Protein AF-A0A939W394-F1 (afdb_monomer_lite)

Sequence (115 aa):
MYYIEIEDLVANALIELLERFEKKTISFQTLSRYGDIVVEHLVRNNKEVVAMYTRDKTDKFFKDYTGFFDVDDEGITLREGITVKQLKDKFRYSIAFDVFLAFISEEAVNILKAA

Secondary structure (DSSP, 8-state):
-EEEEHHHHHHHHHHHHHHHH---EEEHHHHHHHHHHHHHHHHHTT--EEEE--HHHHHHHHHHTTTTEEE-SSEEEEPTT--HHHHIIIIISS--HHHHHHHT-HHHHHHGGG-

pLDDT: mean 89.16, std 6.71, range [66.88, 96.31]

Radius of gyration: 13.06 Å; chains: 1; bounding box: 33×28×33 Å

Structure (mmCIF, N/CA/C/O backbone):
data_AF-A0A939W394-F1
#
_entry.id   AF-A0A939W394-F1
#
loop_
_atom_site.group_PDB
_atom_site.id
_atom_site.type_symbol
_atom_site.label_atom_id
_atom_site.label_alt_id
_atom_site.label_comp_id
_atom_site.label_asym_id
_atom_site.label_entity_id
_atom_site.label_seq_id
_atom_site.pdbx_PDB_ins_code
_atom_site.Cartn_x
_atom_site.Cartn_y
_atom_site.Cartn_z
_atom_site.occupancy
_atom_site.B_iso_or_equiv
_atom_site.auth_seq_id
_atom_site.auth_comp_id
_atom_site.auth_asym_id
_atom_site.auth_atom_id
_atom_site.pdbx_PDB_model_num
ATOM 1 N N . MET A 1 1 ? 6.074 -4.409 -19.125 1.00 84.81 1 MET A N 1
ATOM 2 C CA . MET A 1 1 ? 5.448 -3.187 -18.595 1.00 84.81 1 MET A CA 1
ATOM 3 C C . MET A 1 1 ? 4.438 -3.564 -17.525 1.00 84.81 1 MET A C 1
ATOM 5 O O . MET A 1 1 ? 3.612 -4.435 -17.773 1.00 84.81 1 MET A O 1
ATOM 9 N N . TYR A 1 2 ? 4.540 -2.949 -16.352 1.00 90.12 2 TYR A N 1
ATOM 10 C CA . TYR A 1 2 ? 3.617 -3.100 -15.233 1.00 90.12 2 TYR A CA 1
ATOM 11 C C . TYR A 1 2 ? 2.777 -1.836 -15.073 1.00 90.12 2 TYR A C 1
ATOM 13 O O . TYR A 1 2 ? 3.274 -0.728 -15.267 1.00 90.12 2 TYR A O 1
ATOM 21 N N . TYR A 1 3 ? 1.519 -2.010 -14.690 1.00 88.62 3 TYR A N 1
ATOM 22 C CA . TYR A 1 3 ? 0.637 -0.918 -14.303 1.00 88.62 3 TYR A CA 1
ATOM 23 C C . TYR A 1 3 ? 0.362 -1.079 -12.821 1.00 88.62 3 TYR A C 1
ATOM 25 O O . TYR A 1 3 ? -0.000 -2.172 -12.394 1.00 88.62 3 TYR A O 1
ATOM 33 N N . ILE A 1 4 ? 0.588 -0.019 -12.056 1.00 88.94 4 ILE A N 1
ATOM 34 C CA . ILE A 1 4 ? 0.230 0.001 -10.642 1.00 88.94 4 ILE A CA 1
ATOM 35 C C . ILE A 1 4 ? -0.931 0.965 -10.496 1.00 88.94 4 ILE A C 1
ATOM 37 O O . ILE A 1 4 ? -0.836 2.130 -10.900 1.00 88.94 4 ILE A O 1
ATOM 41 N N . GLU A 1 5 ? -2.032 0.469 -9.947 1.00 89.19 5 GLU A N 1
ATOM 42 C CA . GLU A 1 5 ? -3.221 1.261 -9.678 1.00 89.19 5 GLU A CA 1
ATOM 43 C C . GLU A 1 5 ? -3.307 1.639 -8.199 1.00 89.19 5 GLU A C 1
ATOM 45 O O . GLU A 1 5 ? -2.575 1.134 -7.344 1.00 89.19 5 GLU A O 1
ATOM 50 N N . ILE A 1 6 ? -4.192 2.586 -7.887 1.00 88.19 6 ILE A N 1
ATOM 51 C CA . ILE A 1 6 ? -4.336 3.095 -6.519 1.00 88.19 6 ILE A CA 1
ATOM 52 C C . ILE A 1 6 ? -4.786 1.984 -5.563 1.00 88.19 6 ILE A C 1
ATOM 54 O O . ILE A 1 6 ? -4.387 1.971 -4.402 1.00 88.19 6 ILE A O 1
ATOM 58 N N . GLU A 1 7 ? -5.546 1.016 -6.075 1.00 88.81 7 GLU A N 1
ATOM 59 C CA . GLU A 1 7 ? -6.029 -0.140 -5.321 1.00 88.81 7 GLU A CA 1
ATOM 60 C C . GLU A 1 7 ? -4.863 -1.010 -4.848 1.00 88.81 7 GLU A C 1
ATOM 62 O O . GLU A 1 7 ? -4.794 -1.360 -3.669 1.00 88.81 7 GLU A O 1
ATOM 67 N N . ASP A 1 8 ? -3.907 -1.286 -5.744 1.00 90.25 8 ASP A N 1
ATOM 68 C CA . ASP A 1 8 ? -2.692 -2.032 -5.419 1.00 90.25 8 ASP A CA 1
ATOM 69 C C . ASP A 1 8 ? -1.894 -1.298 -4.344 1.00 90.25 8 ASP A C 1
ATOM 71 O O . ASP A 1 8 ? -1.452 -1.902 -3.367 1.00 90.25 8 ASP A O 1
ATOM 75 N N . LEU A 1 9 ? -1.734 0.017 -4.504 1.00 91.94 9 LEU A N 1
ATOM 76 C CA . LEU A 1 9 ? -0.943 0.834 -3.597 1.00 91.94 9 LEU A CA 1
ATOM 77 C C . LEU A 1 9 ? -1.540 0.862 -2.183 1.00 91.94 9 LEU A C 1
ATOM 79 O O . LEU A 1 9 ? -0.844 0.569 -1.210 1.00 91.94 9 LEU A O 1
ATOM 83 N N . VAL A 1 10 ? -2.832 1.177 -2.073 1.00 92.25 10 VAL A N 1
ATOM 84 C CA . VAL A 1 10 ? -3.545 1.288 -0.794 1.00 92.25 10 VAL A CA 1
ATOM 85 C C . VAL A 1 10 ? -3.627 -0.062 -0.095 1.00 92.25 10 VAL A C 1
ATOM 87 O O . VAL A 1 10 ? -3.283 -0.167 1.084 1.00 92.25 10 VAL A O 1
ATOM 90 N N . ALA A 1 11 ? -4.043 -1.109 -0.812 1.00 92.69 11 ALA A N 1
ATOM 91 C CA . ALA A 1 11 ? -4.212 -2.425 -0.216 1.00 92.69 11 ALA A CA 1
ATOM 92 C C . ALA A 1 11 ? -2.882 -2.989 0.286 1.00 92.69 11 ALA A C 1
ATOM 94 O O . ALA A 1 11 ? -2.815 -3.490 1.408 1.00 92.69 11 ALA A O 1
ATOM 95 N N . ASN A 1 12 ? -1.810 -2.885 -0.507 1.00 94.81 12 ASN A N 1
ATOM 96 C CA . ASN A 1 12 ? -0.513 -3.405 -0.090 1.00 94.81 12 ASN A CA 1
ATOM 97 C C . ASN A 1 12 ? 0.080 -2.610 1.075 1.00 94.81 12 ASN A C 1
ATOM 99 O O . ASN A 1 12 ? 0.577 -3.236 2.009 1.00 94.81 12 ASN A O 1
ATOM 103 N N . ALA A 1 13 ? -0.047 -1.280 1.078 1.00 95.31 13 ALA A N 1
ATOM 104 C CA . ALA A 1 13 ? 0.404 -0.455 2.195 1.00 95.31 13 ALA A CA 1
ATOM 105 C C . ALA A 1 13 ? -0.310 -0.828 3.505 1.00 95.31 13 ALA A C 1
ATOM 107 O O . ALA A 1 13 ? 0.335 -1.031 4.533 1.00 95.31 13 ALA A O 1
ATOM 108 N N . LEU A 1 14 ? -1.638 -0.970 3.463 1.00 94.50 14 LEU A N 1
ATOM 109 C CA . LEU A 1 14 ? -2.447 -1.289 4.639 1.00 94.50 14 LEU A CA 1
ATOM 110 C C . LEU A 1 14 ? -2.256 -2.732 5.125 1.00 94.50 14 LEU A C 1
ATOM 112 O O . LEU A 1 14 ? -2.281 -2.967 6.332 1.00 94.50 14 LEU A O 1
ATOM 116 N N . ILE A 1 15 ? -2.003 -3.691 4.226 1.00 94.62 15 ILE A N 1
ATOM 117 C CA . ILE A 1 15 ? -1.607 -5.051 4.624 1.00 94.62 15 ILE A CA 1
ATOM 118 C C . ILE A 1 15 ? -0.292 -5.012 5.412 1.00 94.62 15 ILE A C 1
ATOM 120 O O . ILE A 1 15 ? -0.225 -5.581 6.500 1.00 94.62 15 ILE A O 1
ATOM 124 N N . GLU A 1 16 ? 0.740 -4.337 4.898 1.00 95.88 16 GLU A N 1
ATOM 125 C CA . GLU A 1 16 ? 2.040 -4.285 5.579 1.00 95.88 16 GLU A CA 1
ATOM 126 C C . GLU A 1 16 ? 1.968 -3.498 6.898 1.00 95.88 16 GLU A C 1
ATOM 128 O O . GLU A 1 16 ? 2.594 -3.898 7.882 1.00 95.88 16 GLU A O 1
ATOM 133 N N . LEU A 1 17 ? 1.170 -2.425 6.955 1.00 94.56 17 LEU A N 1
ATOM 134 C CA . LEU A 1 17 ? 0.909 -1.679 8.191 1.00 94.56 17 LEU A CA 1
ATOM 135 C C . LEU A 1 17 ? 0.265 -2.544 9.268 1.00 94.56 17 LEU A C 1
ATOM 137 O O . LEU A 1 17 ? 0.707 -2.522 10.420 1.00 94.56 17 LEU A O 1
ATOM 141 N N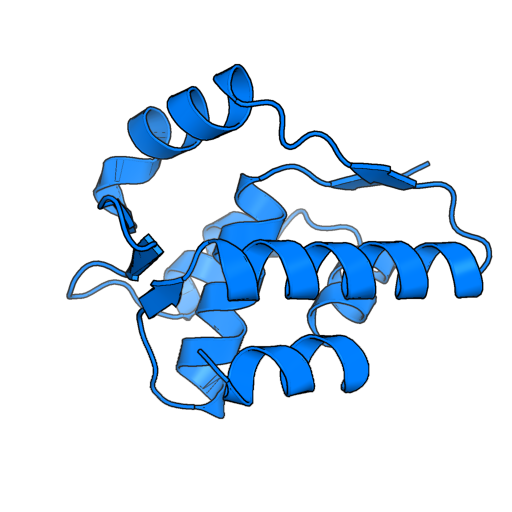 . LEU A 1 18 ? -0.740 -3.328 8.886 1.00 92.69 18 LEU A N 1
ATOM 142 C CA . LEU A 1 18 ? -1.467 -4.172 9.818 1.00 92.69 18 LEU A CA 1
ATOM 143 C C . LEU A 1 18 ? -0.616 -5.356 10.295 1.00 92.69 18 LEU A C 1
ATOM 145 O O . LEU A 1 18 ? -0.621 -5.656 11.484 1.00 92.69 18 LEU A O 1
ATOM 149 N N . GLU A 1 19 ? 0.139 -6.006 9.402 1.00 93.00 19 GLU A N 1
ATOM 150 C CA . GLU A 1 19 ? 0.955 -7.180 9.752 1.00 93.00 19 GLU A CA 1
ATOM 151 C C . GLU A 1 19 ? 2.207 -6.846 10.567 1.00 93.00 19 GLU A C 1
ATOM 153 O O . GLU A 1 19 ? 2.636 -7.665 11.378 1.00 93.00 19 GLU A O 1
ATOM 158 N N . ARG A 1 20 ? 2.826 -5.682 10.337 1.00 93.62 20 ARG A N 1
ATOM 159 C CA . ARG A 1 20 ? 4.146 -5.367 10.914 1.00 93.62 20 ARG A CA 1
ATOM 160 C C . ARG A 1 20 ? 4.116 -4.323 12.012 1.00 93.62 20 ARG A C 1
ATOM 162 O O . ARG A 1 20 ? 5.023 -4.297 12.840 1.00 93.62 20 ARG A O 1
ATOM 169 N N . PHE A 1 21 ? 3.128 -3.437 11.981 1.00 92.38 21 PHE A N 1
ATOM 170 C CA . PHE A 1 21 ? 3.077 -2.273 12.860 1.00 92.38 21 PHE A CA 1
ATOM 171 C C . PHE A 1 21 ? 1.764 -2.179 13.640 1.00 92.38 21 PHE A C 1
ATOM 173 O O . PHE A 1 21 ? 1.609 -1.240 14.413 1.00 92.38 21 PHE A O 1
ATOM 180 N N . GLU A 1 22 ? 0.833 -3.120 13.435 1.00 90.69 22 GLU A N 1
ATOM 181 C CA . GLU A 1 22 ? -0.514 -3.127 14.029 1.00 90.69 22 GLU A CA 1
ATOM 182 C C . GLU A 1 22 ? -1.295 -1.821 13.781 1.00 90.69 22 GLU A C 1
ATOM 184 O O . GLU A 1 22 ? -2.232 -1.476 14.503 1.00 90.69 22 GLU A O 1
ATOM 189 N N . LYS A 1 23 ? -0.928 -1.090 12.720 1.00 92.88 23 LYS A N 1
ATOM 190 C CA . LYS A 1 23 ? -1.569 0.160 12.307 1.00 92.88 23 LYS A CA 1
ATOM 191 C C . LYS A 1 23 ? -2.617 -0.124 11.241 1.00 92.88 23 LYS A C 1
ATOM 193 O O . LYS A 1 23 ? -2.433 -0.975 10.375 1.00 92.88 23 LYS A O 1
ATOM 198 N N . LYS A 1 24 ? -3.721 0.617 11.299 1.00 92.81 24 LYS A N 1
ATOM 199 C CA . LYS A 1 24 ? -4.856 0.476 10.371 1.00 92.81 24 LYS A CA 1
ATOM 200 C C . LYS A 1 24 ? -5.068 1.693 9.484 1.00 92.81 24 LYS A C 1
ATOM 202 O O . LYS A 1 24 ? -5.921 1.637 8.609 1.00 92.81 24 LYS A O 1
ATOM 207 N N . THR A 1 25 ? -4.304 2.754 9.706 1.00 93.19 25 THR A N 1
ATOM 208 C CA . THR A 1 25 ? -4.465 4.041 9.034 1.00 93.19 25 THR A CA 1
ATOM 209 C C . THR A 1 25 ? -3.168 4.417 8.343 1.00 93.19 25 THR A C 1
ATOM 211 O O . THR A 1 25 ? -2.082 4.150 8.862 1.00 93.19 25 THR A O 1
ATOM 214 N N . ILE A 1 26 ? -3.286 5.026 7.169 1.00 94.31 26 ILE A N 1
ATOM 215 C CA . ILE A 1 26 ? -2.174 5.610 6.430 1.00 94.31 26 ILE A CA 1
ATOM 216 C C . ILE A 1 26 ? -2.570 6.986 5.906 1.00 94.31 26 ILE A C 1
ATOM 218 O O . ILE A 1 26 ? -3.633 7.141 5.311 1.00 94.31 26 ILE A O 1
ATOM 222 N N . SER A 1 27 ? -1.701 7.978 6.092 1.00 93.12 27 SER A N 1
ATOM 223 C CA . SER A 1 27 ? -1.906 9.307 5.515 1.00 93.12 27 SER A CA 1
ATOM 224 C C . SER A 1 27 ? -1.616 9.324 4.014 1.00 93.12 27 SER A C 1
ATOM 226 O O . SER A 1 27 ? -0.776 8.562 3.520 1.00 93.12 27 SER A O 1
ATOM 228 N N . PHE A 1 28 ? -2.234 10.249 3.274 1.00 89.31 28 PHE A N 1
ATOM 229 C CA . PHE A 1 28 ? -1.945 10.408 1.841 1.00 89.31 28 PHE A CA 1
ATOM 230 C C . PHE A 1 28 ? -0.474 10.728 1.560 1.00 89.31 28 PHE A C 1
ATOM 232 O O . PHE A 1 28 ? 0.085 10.268 0.563 1.00 89.31 28 PHE A O 1
ATOM 239 N N . GLN A 1 29 ? 0.179 11.476 2.453 1.00 90.81 29 GLN A N 1
ATOM 240 C CA . GLN A 1 29 ? 1.597 11.799 2.323 1.00 90.81 29 GLN A CA 1
ATOM 241 C C . GLN A 1 29 ? 2.471 10.543 2.429 1.00 90.81 29 GLN A C 1
ATOM 243 O O . GLN A 1 29 ? 3.372 10.346 1.610 1.00 90.81 29 GLN A O 1
ATOM 248 N N . THR A 1 30 ? 2.212 9.682 3.417 1.00 94.00 30 THR A N 1
ATOM 249 C CA . THR A 1 30 ? 2.962 8.432 3.589 1.00 94.00 30 THR A CA 1
ATOM 250 C C . THR A 1 30 ? 2.663 7.455 2.454 1.00 94.00 30 THR A C 1
ATOM 252 O O . THR A 1 30 ? 3.592 6.846 1.926 1.00 94.00 30 THR A O 1
ATOM 255 N N . LEU A 1 31 ? 1.404 7.368 2.014 1.00 92.69 31 LEU A N 1
ATOM 256 C CA . LEU A 1 31 ? 0.987 6.542 0.880 1.00 92.69 31 LEU A CA 1
ATOM 257 C C . LEU A 1 31 ? 1.684 6.956 -0.425 1.00 92.69 31 LEU A C 1
ATOM 259 O O . LEU A 1 31 ? 2.198 6.097 -1.140 1.00 92.69 31 LEU A O 1
ATOM 263 N N . SER A 1 32 ? 1.749 8.260 -0.718 1.00 90.69 32 SER A N 1
ATOM 264 C CA . SER A 1 32 ? 2.439 8.778 -1.907 1.00 90.69 32 SER A CA 1
ATOM 265 C C . SER A 1 32 ? 3.916 8.396 -1.891 1.00 90.69 32 SER A C 1
ATOM 267 O O . SER A 1 32 ? 4.414 7.822 -2.854 1.00 90.69 32 SER A O 1
ATOM 269 N N . ARG A 1 33 ? 4.602 8.635 -0.765 1.00 93.44 33 ARG A N 1
ATOM 270 C CA . ARG A 1 33 ? 6.025 8.291 -0.614 1.00 93.44 33 ARG A CA 1
ATOM 271 C C . ARG A 1 33 ? 6.270 6.792 -0.738 1.00 93.44 33 ARG A C 1
ATOM 273 O O . ARG A 1 33 ? 7.265 6.382 -1.322 1.00 93.44 33 ARG A O 1
ATOM 280 N N . TYR A 1 34 ? 5.382 5.975 -0.178 1.00 95.12 34 TYR A N 1
ATOM 281 C CA . TYR A 1 34 ? 5.446 4.525 -0.319 1.00 95.12 34 TYR A CA 1
ATOM 282 C C . TYR A 1 34 ? 5.345 4.111 -1.795 1.00 95.12 34 TYR A C 1
ATOM 284 O O . TYR A 1 34 ? 6.162 3.321 -2.263 1.00 95.12 34 TYR A O 1
ATOM 292 N N . GLY A 1 35 ? 4.415 4.706 -2.549 1.00 93.25 35 GLY A N 1
ATOM 293 C CA . GLY A 1 35 ? 4.260 4.458 -3.984 1.00 93.25 35 GLY A CA 1
ATOM 294 C C . GLY A 1 35 ? 5.479 4.856 -4.810 1.00 93.25 35 GLY A C 1
ATOM 295 O O . GLY A 1 35 ? 5.889 4.091 -5.684 1.00 93.25 35 GLY A O 1
ATOM 296 N N . ASP A 1 36 ? 6.097 5.996 -4.495 1.00 93.31 36 ASP A N 1
ATOM 297 C CA . ASP A 1 36 ? 7.321 6.451 -5.161 1.00 93.31 36 ASP A CA 1
ATOM 298 C C . ASP A 1 36 ? 8.459 5.438 -4.976 1.00 93.31 36 ASP A C 1
ATOM 300 O O . ASP A 1 36 ? 9.090 5.031 -5.952 1.00 93.31 36 ASP A O 1
ATOM 304 N N . ILE A 1 37 ? 8.666 4.941 -3.750 1.00 95.31 37 ILE A N 1
ATOM 305 C CA . ILE A 1 37 ? 9.700 3.933 -3.468 1.00 95.31 37 ILE A CA 1
ATOM 306 C C . ILE A 1 37 ? 9.421 2.608 -4.190 1.00 95.31 37 ILE A C 1
ATOM 308 O O . ILE A 1 37 ? 10.349 1.988 -4.706 1.00 95.31 37 ILE A O 1
ATOM 312 N N . VAL A 1 38 ? 8.160 2.179 -4.285 1.00 95.25 38 VAL A N 1
ATOM 313 C CA . VAL A 1 38 ? 7.781 0.966 -5.034 1.00 95.25 38 VAL A CA 1
ATOM 314 C C . VAL A 1 38 ? 8.102 1.113 -6.524 1.00 95.25 38 VAL A C 1
ATOM 316 O O . VAL A 1 38 ? 8.671 0.203 -7.133 1.00 95.25 38 VAL A O 1
ATOM 319 N N . VAL A 1 39 ? 7.775 2.264 -7.115 1.00 93.81 39 VAL A N 1
ATOM 320 C CA . VAL A 1 39 ? 8.090 2.572 -8.516 1.00 93.81 39 VAL A CA 1
ATOM 321 C C . VAL A 1 39 ? 9.601 2.619 -8.728 1.00 93.81 39 VAL A C 1
ATOM 323 O O . VAL A 1 39 ? 10.106 1.972 -9.646 1.00 93.81 39 VAL A O 1
ATOM 326 N N . GLU A 1 40 ? 10.339 3.317 -7.863 1.00 93.50 40 GLU A N 1
ATOM 327 C CA . GLU A 1 40 ? 11.801 3.363 -7.914 1.00 93.50 40 GLU A CA 1
ATOM 328 C C . GLU A 1 40 ? 12.419 1.966 -7.834 1.00 93.50 40 GLU A C 1
ATOM 330 O O . GLU A 1 40 ? 13.326 1.651 -8.607 1.00 93.50 40 GLU A O 1
ATOM 335 N N . HIS A 1 41 ? 11.916 1.112 -6.942 1.00 95.06 41 HIS A N 1
ATOM 336 C CA . HIS A 1 41 ? 12.390 -0.257 -6.792 1.00 95.06 41 HIS A CA 1
ATOM 337 C C . HIS A 1 41 ? 12.231 -1.048 -8.098 1.00 95.06 41 HIS A C 1
ATOM 339 O O . HIS A 1 41 ? 13.165 -1.716 -8.544 1.00 95.06 41 HIS A O 1
ATOM 345 N N . LEU A 1 42 ? 11.079 -0.941 -8.763 1.00 93.88 42 LEU A N 1
ATOM 346 C CA . LEU A 1 42 ? 10.834 -1.609 -10.045 1.00 93.88 42 LEU A CA 1
ATOM 347 C C . LEU A 1 42 ? 11.730 -1.068 -11.163 1.00 93.88 42 LEU A C 1
ATOM 349 O O . LEU A 1 42 ? 12.333 -1.854 -11.897 1.00 93.88 42 LEU A O 1
ATOM 353 N N . VAL A 1 43 ? 11.875 0.255 -11.257 1.00 93.31 43 VAL A N 1
ATOM 354 C CA . VAL A 1 43 ? 12.730 0.900 -12.263 1.00 93.31 43 VAL A CA 1
ATOM 355 C C . VAL A 1 43 ? 14.193 0.485 -12.087 1.00 93.31 43 VAL A C 1
ATOM 357 O O . VAL A 1 43 ? 14.842 0.109 -13.064 1.00 93.31 43 VAL A O 1
ATOM 360 N N . ARG A 1 44 ? 14.709 0.462 -10.849 1.00 93.62 44 ARG A N 1
ATOM 361 C CA . ARG A 1 44 ? 16.080 0.005 -10.542 1.00 93.62 44 ARG A CA 1
ATOM 362 C C . ARG A 1 44 ? 16.315 -1.458 -10.923 1.00 93.62 44 ARG A C 1
ATOM 364 O O . ARG A 1 44 ? 17.430 -1.826 -11.278 1.00 93.62 44 ARG A O 1
ATOM 371 N N . ASN A 1 45 ? 15.267 -2.279 -10.907 1.00 92.31 45 ASN A N 1
ATOM 372 C CA . ASN A 1 45 ? 15.300 -3.675 -11.344 1.00 92.31 45 ASN A CA 1
ATOM 373 C C . ASN A 1 45 ? 15.001 -3.849 -12.851 1.00 92.31 45 ASN A C 1
ATOM 375 O O . ASN A 1 45 ? 14.599 -4.932 -13.287 1.00 92.31 45 ASN A O 1
ATOM 379 N N . ASN A 1 46 ? 15.209 -2.797 -13.656 1.00 91.69 46 ASN A N 1
ATOM 380 C CA . ASN A 1 46 ? 14.990 -2.762 -15.107 1.00 91.69 46 ASN A CA 1
ATOM 381 C C . ASN A 1 46 ? 13.560 -3.140 -15.527 1.00 91.69 46 ASN A C 1
ATOM 383 O O . ASN A 1 46 ? 13.349 -3.744 -16.582 1.00 91.69 46 ASN A O 1
ATOM 387 N N . LYS A 1 47 ? 12.562 -2.820 -14.696 1.00 94.00 47 LYS A N 1
ATOM 388 C CA . LYS A 1 47 ? 11.151 -3.027 -15.029 1.00 94.00 47 LYS A CA 1
ATOM 389 C C . LYS A 1 47 ? 10.537 -1.715 -15.505 1.00 94.00 47 LYS A C 1
ATOM 391 O O . LYS A 1 47 ? 10.634 -0.688 -14.841 1.00 94.00 47 LYS A O 1
ATOM 396 N N . GLU A 1 48 ? 9.848 -1.764 -16.638 1.00 90.06 48 GLU A N 1
ATOM 397 C CA . GLU A 1 48 ? 8.999 -0.659 -17.084 1.00 90.06 48 GLU A CA 1
ATOM 398 C C . GLU A 1 48 ? 7.713 -0.635 -16.262 1.00 90.06 48 GLU A C 1
ATOM 400 O O . GLU A 1 48 ? 6.983 -1.631 -16.241 1.00 90.06 48 GLU A O 1
ATOM 405 N N . VAL A 1 49 ? 7.417 0.495 -15.622 1.00 90.69 49 VAL A N 1
ATOM 406 C CA . VAL A 1 49 ? 6.240 0.672 -14.768 1.00 90.69 49 VAL A CA 1
ATOM 407 C C . VAL A 1 49 ? 5.531 1.988 -15.075 1.00 90.69 49 VAL A C 1
ATOM 409 O O . VAL A 1 49 ? 6.171 3.005 -15.333 1.00 90.69 49 VAL A O 1
ATOM 412 N N . VAL A 1 50 ? 4.200 1.964 -15.039 1.00 86.44 50 VAL A N 1
ATOM 413 C CA . VAL A 1 50 ? 3.338 3.140 -15.161 1.00 86.44 50 VAL A CA 1
ATOM 414 C C . VAL A 1 50 ? 2.450 3.224 -13.923 1.00 86.44 50 VAL A C 1
ATOM 416 O O . VAL A 1 50 ? 1.638 2.336 -13.665 1.00 86.44 50 VAL A O 1
ATOM 419 N N . ALA A 1 51 ? 2.600 4.308 -13.165 1.00 83.69 51 ALA A N 1
ATOM 420 C CA . ALA A 1 51 ? 1.740 4.636 -12.035 1.00 83.69 51 ALA A CA 1
ATOM 421 C C . ALA A 1 51 ? 0.435 5.281 -12.529 1.00 83.69 51 ALA A C 1
ATOM 423 O O . ALA A 1 51 ? 0.465 6.304 -13.215 1.00 83.69 51 ALA A O 1
ATOM 424 N N . MET A 1 52 ? -0.714 4.697 -12.185 1.00 78.81 52 MET A N 1
ATOM 425 C CA . MET A 1 52 ? -2.035 5.140 -12.649 1.00 78.81 52 MET A CA 1
ATOM 426 C C . MET A 1 52 ? -2.939 5.585 -11.490 1.00 78.81 52 MET A C 1
ATOM 428 O O . MET A 1 52 ? -4.049 5.082 -11.334 1.00 78.81 52 MET A O 1
ATOM 432 N N . TYR A 1 53 ? -2.486 6.547 -10.686 1.00 73.44 53 TYR A N 1
ATOM 433 C CA . TYR A 1 53 ? -3.212 7.048 -9.504 1.00 73.44 53 TYR A CA 1
ATOM 434 C C . TYR A 1 53 ? -3.894 8.412 -9.744 1.0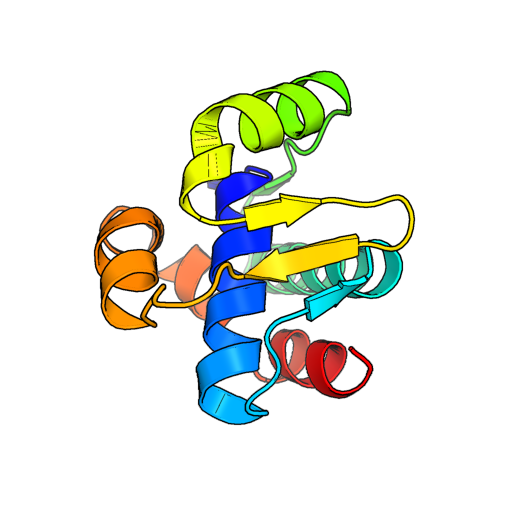0 73.44 53 TYR A C 1
ATOM 436 O O . TYR A 1 53 ? -3.822 9.310 -8.905 1.00 73.44 53 TYR A O 1
ATOM 444 N N . THR A 1 54 ? -4.507 8.634 -10.915 1.00 68.62 54 THR A N 1
ATOM 445 C CA . THR A 1 54 ? -5.187 9.915 -11.202 1.00 68.62 54 THR A CA 1
ATOM 446 C C . THR A 1 54 ? -6.316 10.176 -10.200 1.00 68.62 54 THR A C 1
ATOM 448 O O . THR A 1 54 ? -6.932 9.229 -9.717 1.00 68.62 54 THR A O 1
ATOM 451 N N . ARG A 1 55 ? -6.633 11.452 -9.915 1.00 69.06 55 ARG A N 1
ATOM 452 C CA . ARG A 1 55 ? -7.726 11.825 -8.988 1.00 69.06 55 ARG A CA 1
ATOM 453 C C . ARG A 1 55 ? -9.029 11.075 -9.283 1.00 69.06 55 ARG A C 1
ATOM 455 O O . ARG A 1 55 ? -9.591 10.477 -8.379 1.00 69.06 55 ARG A O 1
ATOM 462 N N . ASP A 1 56 ? -9.427 10.993 -10.552 1.00 66.88 56 ASP A N 1
ATOM 463 C CA . ASP A 1 56 ? -10.649 10.284 -10.955 1.00 66.88 56 ASP A CA 1
ATOM 464 C C . ASP A 1 56 ? -10.615 8.776 -10.638 1.00 66.88 56 ASP A C 1
ATOM 466 O O . ASP A 1 56 ? -11.635 8.189 -10.274 1.00 66.88 56 ASP A O 1
ATOM 470 N N . LYS A 1 57 ? -9.446 8.130 -10.768 1.00 68.00 57 LYS A N 1
ATOM 471 C CA . LYS A 1 57 ? -9.268 6.711 -10.420 1.00 68.00 57 LYS A CA 1
ATOM 472 C C . LYS A 1 57 ? -9.281 6.502 -8.908 1.00 68.00 57 LYS A C 1
ATOM 474 O O . LYS A 1 57 ? -9.873 5.537 -8.438 1.00 68.00 57 LYS A O 1
ATOM 479 N N . THR A 1 58 ? -8.679 7.423 -8.166 1.00 73.00 58 THR A N 1
ATOM 480 C CA . THR A 1 58 ? -8.680 7.442 -6.700 1.00 73.00 58 THR A CA 1
ATOM 481 C C . THR A 1 58 ? -10.095 7.614 -6.143 1.00 73.00 58 THR A C 1
ATOM 483 O O . THR A 1 58 ? -10.527 6.819 -5.311 1.00 73.00 58 THR A O 1
ATOM 486 N N . ASP A 1 59 ? -10.874 8.552 -6.684 1.00 73.56 59 ASP A N 1
ATOM 487 C CA . ASP A 1 59 ? -12.267 8.773 -6.281 1.00 73.56 59 ASP A CA 1
ATOM 488 C C . ASP A 1 59 ? -13.164 7.573 -6.602 1.00 73.56 59 ASP A C 1
ATOM 490 O O . ASP A 1 59 ? -14.079 7.242 -5.843 1.00 73.56 59 ASP A O 1
ATOM 494 N N . LYS A 1 60 ? -12.919 6.911 -7.740 1.00 77.44 60 LYS A N 1
ATOM 495 C CA . LYS A 1 60 ? -13.637 5.692 -8.112 1.00 77.44 60 LYS A CA 1
ATOM 496 C C . LYS A 1 60 ? -13.297 4.534 -7.172 1.00 77.44 60 LYS A C 1
ATOM 498 O O . LYS A 1 60 ? -14.216 3.895 -6.668 1.00 77.44 60 LYS A O 1
ATOM 503 N N . PHE A 1 61 ? -12.016 4.311 -6.884 1.00 80.75 61 PHE A N 1
ATOM 504 C CA . PHE A 1 61 ? -11.572 3.283 -5.942 1.00 80.75 61 PHE A CA 1
ATOM 505 C C . PHE A 1 61 ? -12.242 3.446 -4.573 1.00 80.75 61 PHE A C 1
ATOM 507 O O . PHE A 1 61 ? -12.801 2.494 -4.031 1.00 80.75 61 PHE A O 1
ATOM 514 N N . PHE A 1 62 ? -12.277 4.664 -4.035 1.00 78.19 62 PHE A N 1
ATOM 515 C CA . PHE A 1 62 ? -12.894 4.887 -2.730 1.00 78.19 62 PHE A CA 1
ATOM 516 C C . PHE A 1 62 ? -14.398 4.628 -2.710 1.00 78.19 62 PHE A C 1
ATOM 518 O O . PHE A 1 62 ? -14.915 4.182 -1.690 1.00 78.19 62 PHE A O 1
ATOM 525 N N . LYS A 1 63 ? -15.098 4.818 -3.832 1.00 79.81 63 LYS A N 1
ATOM 526 C CA . LYS A 1 63 ? -16.512 4.435 -3.963 1.00 79.81 63 LYS A CA 1
ATOM 527 C C . LYS A 1 63 ? -16.687 2.920 -4.069 1.00 79.81 63 LYS A C 1
ATOM 529 O O . LYS A 1 63 ? -17.558 2.361 -3.401 1.00 79.81 63 LYS A O 1
ATOM 534 N N . ASP A 1 64 ? -15.850 2.265 -4.866 1.00 82.31 64 ASP A N 1
ATOM 535 C CA . ASP A 1 64 ? -15.958 0.834 -5.161 1.00 82.31 64 ASP A CA 1
ATOM 536 C C . ASP A 1 64 ? -15.538 -0.045 -3.962 1.00 82.31 64 ASP A C 1
ATOM 538 O O . ASP A 1 64 ? -16.043 -1.158 -3.799 1.00 82.31 64 ASP A O 1
ATOM 542 N N . TYR A 1 65 ? -14.679 0.468 -3.071 1.00 81.38 65 TYR A N 1
ATOM 543 C CA . TYR A 1 65 ? -14.133 -0.269 -1.923 1.00 81.38 65 TYR A CA 1
ATOM 544 C C . TYR A 1 65 ? -14.508 0.309 -0.553 1.00 81.38 65 TYR A C 1
ATOM 546 O O . TYR A 1 65 ? -13.859 -0.004 0.448 1.00 81.38 65 TYR A O 1
ATOM 554 N N . THR A 1 66 ? -15.615 1.054 -0.473 1.00 80.06 66 THR A N 1
ATOM 555 C CA . THR A 1 66 ? -16.194 1.522 0.805 1.00 80.06 66 THR A CA 1
ATOM 556 C C . THR A 1 66 ? -16.410 0.397 1.822 1.00 80.06 66 THR A C 1
ATOM 558 O O . THR A 1 66 ? -16.416 0.642 3.017 1.00 80.06 66 THR A O 1
ATOM 561 N N . GLY A 1 67 ? -16.574 -0.859 1.391 1.00 84.44 67 GLY A N 1
ATOM 562 C CA . GLY A 1 67 ? -16.681 -2.006 2.300 1.00 84.44 67 GLY A CA 1
ATOM 563 C C . GLY A 1 67 ? -15.395 -2.342 3.069 1.00 84.44 67 GLY A C 1
ATOM 564 O O . GLY A 1 67 ? -15.479 -2.988 4.110 1.00 84.44 67 GLY A O 1
ATOM 565 N N . PHE A 1 68 ? -14.229 -1.909 2.583 1.00 86.56 68 PHE A N 1
ATOM 566 C CA . PHE A 1 68 ? -12.915 -2.218 3.161 1.00 86.56 68 PHE A CA 1
ATOM 567 C C . PHE A 1 68 ? -12.258 -1.013 3.831 1.00 86.56 68 PHE A C 1
ATOM 569 O O . PHE A 1 68 ? -11.573 -1.178 4.843 1.00 86.56 68 PHE A O 1
ATOM 576 N N . PHE A 1 69 ? -12.458 0.176 3.265 1.00 90.19 69 PHE A N 1
ATOM 577 C CA . PHE A 1 69 ? -11.722 1.377 3.635 1.00 90.19 69 PHE A CA 1
ATOM 578 C C . PHE A 1 69 ? -12.672 2.527 3.961 1.00 90.19 69 PHE A C 1
ATOM 580 O O . PHE A 1 69 ? -13.654 2.748 3.251 1.00 90.19 69 PHE A O 1
ATOM 587 N N . ASP A 1 70 ? -12.331 3.274 5.004 1.00 90.06 70 ASP A N 1
ATOM 588 C CA . ASP A 1 70 ? -12.855 4.608 5.270 1.00 90.06 70 ASP A CA 1
ATOM 589 C C . ASP A 1 70 ? -11.797 5.642 4.889 1.00 90.06 70 ASP A C 1
ATOM 591 O O . ASP A 1 70 ? -10.598 5.411 5.052 1.00 90.06 70 ASP A O 1
ATOM 595 N N . VAL A 1 71 ? -12.245 6.768 4.345 1.00 87.81 71 VAL A N 1
ATOM 596 C CA . VAL A 1 71 ? -11.378 7.813 3.798 1.00 87.81 71 VAL A CA 1
ATOM 597 C C . VAL A 1 71 ? -11.844 9.147 4.339 1.00 87.81 71 VAL A C 1
ATOM 599 O O . VAL A 1 71 ? -13.039 9.450 4.292 1.00 87.81 71 VAL A O 1
ATOM 602 N N . ASP A 1 72 ? -10.896 9.931 4.825 1.00 87.06 72 ASP A N 1
ATOM 603 C CA . ASP A 1 72 ? -11.096 11.303 5.267 1.00 87.06 72 ASP A CA 1
ATOM 604 C C . ASP A 1 72 ? -10.072 12.229 4.593 1.00 87.06 72 ASP A C 1
ATOM 606 O O . ASP A 1 72 ? -9.395 11.842 3.637 1.00 87.06 72 ASP A O 1
ATOM 610 N N . ASP A 1 73 ? -9.989 13.476 5.054 1.00 83.06 73 ASP A N 1
ATOM 611 C CA . ASP A 1 73 ? -9.073 14.472 4.496 1.00 83.06 73 ASP A CA 1
ATOM 612 C C . ASP A 1 73 ? -7.591 14.162 4.798 1.00 83.06 73 ASP A C 1
ATOM 614 O O . ASP A 1 73 ? -6.700 14.657 4.102 1.00 83.06 73 ASP A O 1
ATOM 618 N N . GLU A 1 74 ? -7.304 13.348 5.819 1.00 83.88 74 GLU A N 1
ATOM 619 C CA . GLU A 1 74 ? -5.946 13.048 6.281 1.00 83.88 74 GLU A CA 1
ATOM 620 C C . GLU A 1 74 ? -5.407 11.742 5.685 1.00 83.88 74 GLU A C 1
ATOM 622 O O . GLU A 1 74 ? -4.199 11.625 5.419 1.00 83.88 74 GLU A O 1
ATOM 627 N N . GLY A 1 75 ? -6.278 10.768 5.417 1.00 88.94 75 GLY A N 1
ATOM 628 C CA . GLY A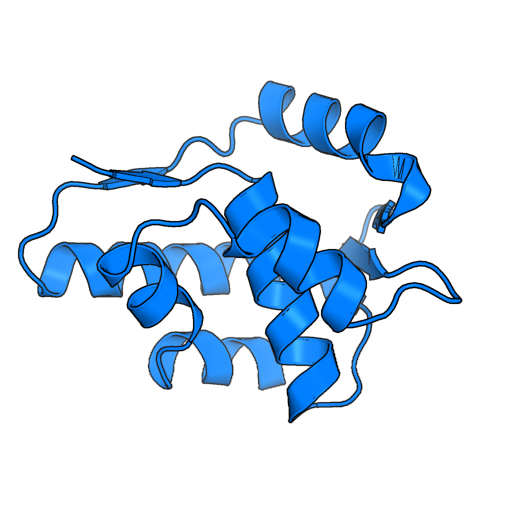 1 75 ? -5.861 9.503 4.842 1.00 88.94 75 GLY A CA 1
ATOM 629 C C . GLY A 1 75 ? -6.934 8.430 4.733 1.00 88.94 75 GLY A C 1
ATOM 630 O O . GLY A 1 75 ? -8.114 8.680 4.501 1.00 88.94 75 GLY A O 1
ATOM 631 N N . ILE A 1 76 ? -6.464 7.187 4.824 1.00 92.25 76 ILE A N 1
ATOM 632 C CA . ILE A 1 76 ? -7.243 5.979 4.569 1.00 92.25 76 ILE A CA 1
ATOM 633 C C . ILE A 1 76 ? -7.096 5.046 5.763 1.00 92.25 76 ILE A C 1
ATOM 635 O O . ILE A 1 76 ? -5.977 4.726 6.171 1.00 92.25 76 ILE A O 1
ATOM 639 N N . THR A 1 77 ? -8.220 4.564 6.281 1.00 93.31 77 THR A N 1
ATOM 640 C CA . THR A 1 77 ? -8.291 3.644 7.416 1.00 93.31 77 THR A CA 1
ATOM 641 C C . THR A 1 77 ? -8.988 2.345 7.024 1.00 93.31 77 THR A C 1
ATOM 643 O O . THR A 1 77 ? -10.010 2.349 6.343 1.00 93.31 77 THR A O 1
ATOM 646 N N . LEU A 1 78 ? -8.452 1.207 7.466 1.00 93.19 78 LEU A N 1
ATOM 647 C CA . LEU A 1 78 ? -9.126 -0.085 7.366 1.00 93.19 78 LEU A CA 1
ATOM 648 C C . LEU A 1 78 ? -10.337 -0.140 8.294 1.00 93.19 78 LEU A C 1
ATOM 650 O O . LEU A 1 78 ? -10.217 0.101 9.498 1.00 93.19 78 LEU A O 1
ATOM 654 N N . ARG A 1 79 ? -11.476 -0.567 7.747 1.00 91.94 79 ARG A N 1
ATOM 655 C CA . ARG A 1 79 ? -12.689 -0.802 8.531 1.00 91.94 79 ARG A CA 1
ATOM 656 C C . ARG A 1 79 ? -12.505 -1.879 9.590 1.00 91.94 79 ARG A C 1
ATOM 658 O O . ARG A 1 79 ? -11.726 -2.827 9.443 1.00 91.94 79 ARG A O 1
ATOM 665 N N . GLU A 1 80 ? -13.289 -1.761 10.656 1.00 87.81 80 GLU A N 1
ATOM 666 C CA . GLU A 1 80 ? -13.347 -2.786 11.689 1.00 87.81 80 GLU A CA 1
ATOM 667 C C . GLU A 1 80 ? -13.792 -4.139 11.119 1.00 87.81 80 GLU A C 1
ATOM 669 O O . GLU A 1 80 ? -14.648 -4.229 10.240 1.00 87.81 80 GLU A O 1
ATOM 674 N N . GLY A 1 81 ? -13.181 -5.214 11.617 1.00 87.19 81 GLY A N 1
ATOM 675 C CA . GLY A 1 81 ? -13.472 -6.579 11.175 1.00 87.19 81 GLY A CA 1
ATOM 676 C C . GLY A 1 81 ? -12.810 -6.995 9.857 1.00 87.19 81 GLY A C 1
ATOM 677 O O . GLY A 1 81 ? -12.826 -8.185 9.545 1.00 87.19 81 GLY A O 1
ATOM 678 N N . ILE A 1 82 ? -12.179 -6.076 9.114 1.00 91.69 82 ILE A N 1
ATOM 679 C CA . ILE A 1 82 ? -11.385 -6.433 7.934 1.00 91.69 82 ILE A CA 1
ATOM 680 C C . ILE A 1 82 ? -10.086 -7.108 8.367 1.00 91.69 82 ILE A C 1
ATOM 682 O O . ILE A 1 82 ? -9.285 -6.567 9.131 1.00 91.69 82 ILE A O 1
ATOM 686 N N . THR A 1 83 ? -9.875 -8.318 7.860 1.00 89.38 83 THR A N 1
ATOM 687 C CA . THR A 1 83 ? -8.688 -9.125 8.141 1.00 89.38 83 THR A CA 1
ATOM 688 C C . THR A 1 83 ? -7.651 -8.992 7.034 1.00 89.38 83 THR A C 1
ATOM 690 O O . THR A 1 83 ? -7.979 -8.843 5.855 1.00 89.38 83 THR A O 1
ATOM 693 N N . VAL A 1 84 ? -6.378 -9.165 7.396 1.00 90.06 84 VAL A N 1
ATOM 694 C CA . VAL A 1 84 ? -5.275 -9.272 6.429 1.00 90.06 84 VAL A CA 1
ATOM 695 C C . VAL A 1 84 ? -5.565 -10.328 5.363 1.00 90.06 84 VAL A C 1
ATOM 697 O O . VAL A 1 84 ? -5.298 -10.106 4.186 1.00 90.06 84 VAL A O 1
ATOM 700 N N . LYS A 1 85 ? -6.142 -11.469 5.758 1.00 91.44 85 LYS A N 1
ATOM 701 C CA . LYS A 1 85 ? -6.477 -12.548 4.827 1.00 91.44 85 LYS A CA 1
ATOM 702 C C . LYS A 1 85 ? -7.437 -12.070 3.734 1.00 91.44 85 LYS A C 1
ATOM 704 O O . LYS A 1 85 ? -7.162 -12.297 2.564 1.00 91.44 85 LYS A O 1
ATOM 709 N N . GLN A 1 86 ? -8.506 -11.356 4.096 1.00 91.12 86 GLN A N 1
ATOM 710 C CA . GLN A 1 86 ? -9.455 -10.810 3.117 1.00 91.12 86 GLN A CA 1
ATOM 711 C C . GLN A 1 86 ? -8.780 -9.845 2.137 1.00 91.12 86 GLN A C 1
ATOM 713 O O . GLN A 1 86 ? -9.058 -9.897 0.941 1.00 91.12 86 GLN A O 1
ATOM 718 N N . LEU A 1 87 ? -7.870 -8.996 2.624 1.00 91.00 87 LEU A N 1
ATOM 719 C CA . LEU A 1 87 ? -7.116 -8.079 1.769 1.00 91.00 87 LEU A CA 1
ATOM 720 C C . LEU A 1 87 ? -6.167 -8.838 0.831 1.00 91.00 87 LEU A C 1
ATOM 722 O O . LEU A 1 87 ? -6.116 -8.543 -0.359 1.00 91.00 87 LEU A O 1
ATOM 726 N N . LYS A 1 88 ? -5.446 -9.849 1.330 1.00 91.56 88 LYS A N 1
ATOM 727 C CA . LYS A 1 88 ? -4.543 -10.675 0.512 1.00 91.56 88 LYS A CA 1
ATOM 728 C C . LYS A 1 88 ? -5.302 -11.449 -0.565 1.00 91.56 88 LYS A C 1
ATOM 730 O O . LYS A 1 88 ? -4.907 -11.399 -1.727 1.00 91.56 88 LYS A O 1
ATOM 735 N N . ASP A 1 89 ? -6.406 -12.092 -0.196 1.00 91.19 89 ASP A N 1
ATOM 736 C CA . ASP A 1 89 ? -7.248 -12.852 -1.125 1.00 91.19 89 ASP A CA 1
ATOM 7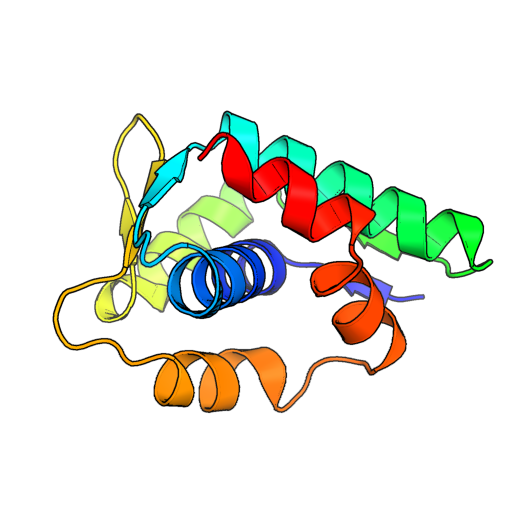37 C C . ASP A 1 89 ? -7.823 -11.943 -2.227 1.00 91.19 89 ASP A C 1
ATOM 739 O O . ASP A 1 89 ? -7.952 -12.365 -3.375 1.00 91.19 89 ASP A O 1
ATOM 743 N N . LYS A 1 90 ? -8.129 -10.680 -1.900 1.00 89.50 90 LYS A N 1
ATOM 744 C CA . LYS A 1 90 ? -8.697 -9.712 -2.845 1.00 89.50 90 LYS A CA 1
ATOM 745 C C . LYS A 1 90 ? -7.655 -9.032 -3.737 1.00 89.50 90 LYS A C 1
ATOM 747 O O . LYS A 1 90 ? -7.893 -8.917 -4.934 1.00 89.50 90 LYS A O 1
ATOM 752 N N . PHE A 1 91 ? -6.543 -8.571 -3.165 1.00 88.88 91 PHE A N 1
ATOM 753 C CA . PHE A 1 91 ? -5.602 -7.659 -3.832 1.00 88.88 91 PHE A CA 1
ATOM 754 C C . PHE A 1 91 ? -4.247 -8.293 -4.167 1.00 88.88 91 PHE A C 1
ATOM 756 O O . PHE A 1 91 ? -3.556 -7.820 -5.062 1.00 88.88 91 PHE A O 1
ATOM 763 N N . ARG A 1 92 ? -3.842 -9.372 -3.483 1.00 88.56 92 ARG A N 1
ATOM 764 C CA . ARG A 1 92 ? -2.551 -10.044 -3.736 1.00 88.56 92 ARG A CA 1
ATOM 765 C C . ARG A 1 92 ? -2.665 -11.330 -4.545 1.00 88.56 92 ARG A C 1
ATOM 767 O O . ARG A 1 92 ? -1.641 -11.851 -4.966 1.00 88.56 92 ARG A O 1
ATOM 774 N N . TYR A 1 93 ? -3.864 -11.855 -4.784 1.00 83.00 93 TYR A N 1
ATOM 775 C CA . TYR A 1 93 ? -4.003 -13.105 -5.536 1.00 83.00 93 TYR A CA 1
ATOM 776 C C . TYR A 1 93 ? -3.573 -12.968 -7.008 1.00 83.00 93 TYR A C 1
ATOM 778 O O . TYR A 1 93 ? -2.959 -13.875 -7.561 1.00 83.00 93 TYR A O 1
ATOM 786 N N . SER A 1 94 ? -3.867 -11.829 -7.642 1.00 80.94 94 SER A N 1
ATOM 787 C CA . SER A 1 94 ? -3.612 -11.584 -9.070 1.00 80.94 94 SER A CA 1
ATOM 788 C C . SER A 1 94 ? -2.417 -10.670 -9.355 1.00 80.94 94 SER A C 1
ATOM 790 O O . SER A 1 94 ? -2.195 -10.302 -10.508 1.00 80.94 94 SER A O 1
ATOM 792 N N . ILE A 1 95 ? -1.661 -10.273 -8.329 1.00 89.12 95 ILE A N 1
ATOM 793 C CA . ILE A 1 95 ? -0.545 -9.339 -8.491 1.00 89.12 95 ILE A CA 1
ATOM 794 C C . ILE A 1 95 ? 0.665 -10.037 -9.129 1.00 89.12 95 ILE A C 1
ATOM 796 O O . ILE A 1 95 ? 0.985 -11.187 -8.823 1.00 89.12 95 ILE A O 1
ATOM 800 N N . ALA A 1 96 ? 1.374 -9.333 -10.012 1.00 91.75 96 ALA A N 1
ATOM 801 C CA . ALA A 1 96 ? 2.618 -9.843 -10.579 1.00 91.75 96 ALA A CA 1
ATOM 802 C C . ALA A 1 96 ? 3.701 -9.969 -9.494 1.00 91.75 96 ALA A C 1
ATOM 804 O O . ALA A 1 96 ? 3.848 -9.087 -8.648 1.00 91.75 96 ALA A O 1
ATOM 805 N N . PHE A 1 97 ? 4.503 -11.035 -9.547 1.00 91.25 97 PHE A N 1
ATOM 806 C CA . PHE A 1 97 ? 5.486 -11.339 -8.501 1.00 91.25 97 PHE A CA 1
ATOM 807 C C . PHE A 1 97 ? 6.529 -10.228 -8.298 1.00 91.25 97 PHE A C 1
ATOM 809 O O . PHE A 1 97 ? 6.788 -9.845 -7.163 1.00 91.25 97 PHE A O 1
ATOM 816 N N . ASP A 1 98 ? 7.068 -9.651 -9.379 1.00 93.19 98 ASP A N 1
ATOM 817 C CA . ASP A 1 98 ? 8.006 -8.519 -9.289 1.00 93.19 98 ASP A CA 1
ATOM 818 C C . ASP A 1 98 ? 7.376 -7.304 -8.581 1.00 93.19 98 ASP A C 1
ATOM 820 O O . ASP A 1 98 ? 8.026 -6.631 -7.784 1.00 93.19 98 ASP A O 1
ATOM 824 N N . VAL A 1 99 ? 6.096 -7.033 -8.856 1.00 93.12 99 VAL A N 1
ATOM 825 C CA . VAL A 1 99 ? 5.348 -5.916 -8.260 1.00 93.12 99 VAL A CA 1
ATOM 826 C C . VAL A 1 99 ? 5.083 -6.188 -6.781 1.00 93.12 99 VAL A C 1
ATOM 828 O O . VAL A 1 99 ? 5.288 -5.314 -5.942 1.00 93.12 99 VAL A O 1
ATOM 831 N N . PHE A 1 100 ? 4.705 -7.420 -6.440 1.00 94.50 100 PHE A N 1
ATOM 832 C CA . PHE A 1 100 ? 4.573 -7.850 -5.052 1.00 94.50 100 PHE A CA 1
ATOM 833 C C . PHE A 1 100 ? 5.876 -7.675 -4.269 1.00 94.50 100 PHE A C 1
ATOM 835 O O . PHE A 1 100 ? 5.851 -7.091 -3.187 1.00 94.50 100 PHE A O 1
ATOM 842 N N . LEU A 1 101 ? 7.009 -8.125 -4.822 1.00 94.81 101 LEU A N 1
ATOM 843 C CA . LEU A 1 101 ? 8.318 -7.960 -4.189 1.00 94.81 101 LEU A CA 1
ATOM 844 C C . LEU A 1 101 ? 8.657 -6.486 -3.947 1.00 94.81 101 LEU A C 1
ATOM 846 O O . LEU A 1 101 ? 9.174 -6.157 -2.882 1.00 94.81 101 LEU A O 1
ATOM 850 N N . ALA A 1 102 ? 8.313 -5.596 -4.881 1.00 95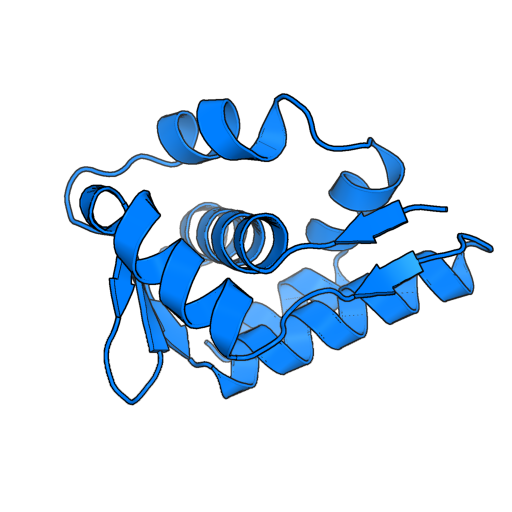.94 102 ALA A N 1
ATOM 851 C CA . ALA A 1 102 ? 8.517 -4.163 -4.700 1.00 95.94 102 ALA A CA 1
ATOM 852 C C . ALA A 1 102 ? 7.693 -3.603 -3.525 1.00 95.94 102 ALA A C 1
ATOM 854 O O . ALA A 1 102 ? 8.234 -2.860 -2.703 1.00 95.94 102 ALA A O 1
ATOM 855 N N . PHE A 1 103 ? 6.427 -4.014 -3.386 1.00 95.88 103 PHE A N 1
ATOM 856 C CA . PHE A 1 103 ? 5.560 -3.605 -2.274 1.00 95.88 103 PHE A CA 1
ATOM 857 C C . PHE A 1 103 ? 6.049 -4.086 -0.902 1.00 95.88 103 PHE A C 1
ATOM 859 O O . PHE A 1 103 ? 5.889 -3.373 0.091 1.00 95.88 103 PHE A O 1
ATOM 866 N N . ILE A 1 104 ? 6.659 -5.270 -0.827 1.00 95.81 104 ILE A N 1
ATOM 867 C CA . ILE A 1 104 ? 7.176 -5.822 0.437 1.00 95.81 104 ILE A CA 1
ATOM 868 C C . ILE A 1 104 ? 8.667 -5.548 0.665 1.00 95.81 104 ILE A C 1
ATOM 870 O O . ILE A 1 104 ? 9.232 -6.046 1.642 1.00 95.81 104 ILE A O 1
ATOM 874 N N . SER A 1 105 ? 9.313 -4.794 -0.229 1.00 96.31 105 SER A N 1
ATOM 875 C CA . SER A 1 105 ? 10.725 -4.441 -0.098 1.00 96.31 105 SER A CA 1
ATOM 876 C C . SER A 1 105 ? 10.975 -3.683 1.208 1.00 96.31 105 SER A C 1
ATOM 878 O O . SER A 1 105 ? 10.145 -2.888 1.656 1.00 96.31 105 SER A O 1
ATOM 880 N N . GLU A 1 106 ? 12.131 -3.915 1.836 1.00 95.00 106 GLU A N 1
ATOM 881 C CA . GLU A 1 106 ? 12.468 -3.249 3.102 1.00 95.00 106 GLU A CA 1
ATOM 882 C C . GLU A 1 106 ? 12.454 -1.723 2.967 1.00 95.00 106 GLU A C 1
ATOM 884 O O . GLU A 1 106 ? 12.003 -1.022 3.872 1.00 95.00 106 GLU A O 1
ATOM 889 N N . GLU A 1 107 ? 12.910 -1.209 1.824 1.00 95.00 107 GLU A N 1
ATOM 890 C CA . GLU A 1 107 ? 12.908 0.216 1.491 1.00 95.00 107 GLU A CA 1
ATOM 891 C C . GLU A 1 107 ? 11.487 0.788 1.551 1.00 95.00 107 GLU A C 1
ATOM 893 O O . GLU A 1 107 ? 11.256 1.787 2.233 1.00 95.00 107 GLU A O 1
ATOM 898 N N . ALA A 1 108 ? 10.525 0.121 0.903 1.00 94.94 108 ALA A N 1
ATOM 899 C CA . ALA A 1 108 ? 9.134 0.553 0.880 1.00 94.94 108 ALA A CA 1
ATOM 900 C C . ALA A 1 108 ? 8.489 0.418 2.270 1.00 94.94 108 ALA A C 1
ATOM 902 O O . ALA A 1 108 ? 7.930 1.378 2.800 1.00 94.94 108 ALA A O 1
ATOM 903 N N . VAL A 1 109 ? 8.630 -0.740 2.921 1.00 95.31 109 VAL A N 1
ATOM 904 C CA . VAL A 1 109 ? 8.037 -0.999 4.245 1.00 95.31 109 VAL A CA 1
ATOM 905 C C . VAL A 1 109 ? 8.573 -0.040 5.314 1.00 95.31 109 VAL A C 1
ATOM 907 O O . VAL A 1 109 ? 7.835 0.356 6.216 1.00 95.31 109 VAL A O 1
ATOM 910 N N . ASN A 1 110 ? 9.833 0.392 5.223 1.00 94.56 110 ASN A N 1
ATOM 911 C CA . ASN A 1 110 ? 10.395 1.349 6.175 1.00 94.56 110 ASN A CA 1
ATOM 912 C C . ASN A 1 1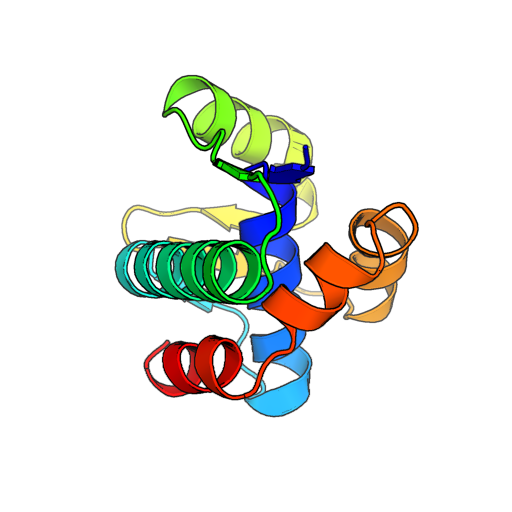10 ? 9.701 2.719 6.139 1.00 94.56 110 ASN A C 1
ATOM 914 O O . ASN A 1 110 ? 9.619 3.364 7.185 1.00 94.56 110 ASN A O 1
ATOM 918 N N . ILE A 1 111 ? 9.157 3.146 4.993 1.00 94.75 111 ILE A N 1
ATOM 919 C CA . ILE A 1 111 ? 8.381 4.394 4.889 1.00 94.75 111 ILE A CA 1
ATOM 920 C C . ILE A 1 111 ? 7.120 4.330 5.755 1.00 94.75 111 ILE A C 1
ATOM 922 O O . ILE A 1 111 ? 6.754 5.316 6.394 1.00 94.75 111 ILE A O 1
ATOM 926 N N . LEU A 1 112 ? 6.507 3.149 5.851 1.00 92.62 112 LEU A N 1
ATOM 927 C CA . LEU A 1 112 ? 5.268 2.926 6.595 1.00 92.62 112 LEU A CA 1
ATOM 928 C C . LEU A 1 112 ? 5.442 3.056 8.117 1.00 92.62 112 LEU A C 1
ATOM 930 O O . LEU A 1 112 ? 4.463 3.248 8.830 1.00 92.62 112 LEU A O 1
ATOM 934 N N . LYS A 1 113 ? 6.673 3.036 8.647 1.00 88.62 113 LYS A N 1
ATOM 935 C CA . LYS A 1 113 ? 6.919 3.298 10.080 1.00 88.62 113 LYS A CA 1
ATOM 936 C C . LYS A 1 113 ? 6.443 4.688 10.508 1.00 88.62 113 LYS A C 1
ATOM 938 O O . LYS A 1 113 ? 6.024 4.853 11.653 1.00 88.62 113 LYS A O 1
ATOM 943 N N . ALA A 1 114 ? 6.509 5.653 9.590 1.00 81.69 114 ALA A N 1
ATOM 944 C CA . ALA A 1 114 ? 6.094 7.035 9.803 1.00 81.69 114 ALA A CA 1
ATOM 945 C C . ALA A 1 114 ? 4.582 7.267 9.616 1.00 81.69 114 ALA A C 1
ATOM 947 O O . ALA A 1 114 ? 4.152 8.415 9.700 1.00 81.69 114 ALA A O 1
ATOM 948 N N . ALA A 1 115 ? 3.807 6.214 9.318 1.00 72.88 115 ALA A N 1
ATOM 949 C CA . ALA A 1 115 ? 2.347 6.273 9.231 1.00 72.88 115 ALA A CA 1
ATOM 950 C C . ALA A 1 115 ? 1.690 6.542 10.587 1.00 72.88 115 ALA A C 1
ATOM 952 O O . ALA A 1 115 ? 2.251 6.093 11.617 1.00 72.88 115 ALA A O 1
#

Foldseek 3Di:
DEEDEPLLLVLLLQLLCCVPVVFFWDFPVLSVVLVVQLCVQCVVVVHDYDYDYDPVRVVVVCVVVVVAWDADPGTIGGDPPDDSVNSCVPRVPPDDPSSSCSSPPPRSSVSSVVD